Protein AF-A0A1Y1KLX3-F1 (afdb_monomer_lite)

Radius of gyration: 17.72 Å; chains: 1; bounding box: 42×28×53 Å

Structure (mmCIF, N/CA/C/O backbone):
data_AF-A0A1Y1KLX3-F1
#
_entry.id   AF-A0A1Y1KLX3-F1
#
loop_
_atom_site.group_PDB
_atom_site.id
_atom_site.type_symbol
_atom_site.label_atom_id
_atom_site.label_alt_id
_atom_site.label_comp_id
_atom_site.label_asym_id
_atom_site.label_entity_id
_atom_site.label_seq_id
_atom_site.pdbx_PDB_ins_code
_atom_site.Cartn_x
_atom_site.Cartn_y
_atom_site.Cartn_z
_atom_site.occupancy
_atom_site.B_iso_or_equiv
_atom_site.auth_seq_id
_atom_site.auth_comp_id
_atom_site.auth_asym_id
_atom_site.auth_atom_id
_atom_site.pdbx_PDB_model_num
ATOM 1 N N . GLN A 1 1 ? 27.792 -10.733 -34.291 1.00 37.41 1 GLN A N 1
ATOM 2 C CA . GLN A 1 1 ? 27.847 -11.136 -32.869 1.00 37.41 1 GLN A CA 1
ATOM 3 C C . GLN A 1 1 ? 26.433 -11.521 -32.448 1.00 37.41 1 GLN A C 1
ATOM 5 O O . GLN A 1 1 ? 25.537 -10.699 -32.587 1.00 37.41 1 GLN A O 1
ATOM 10 N N . LYS A 1 2 ? 26.194 -12.786 -32.078 1.00 31.27 2 LYS A N 1
ATOM 11 C CA . LYS A 1 2 ? 24.898 -13.226 -31.527 1.00 31.27 2 LYS A CA 1
ATOM 12 C C . LYS A 1 2 ? 24.833 -12.759 -30.067 1.00 31.27 2 LYS A C 1
ATOM 14 O O . LYS A 1 2 ? 25.844 -12.918 -29.388 1.00 31.27 2 LYS A O 1
ATOM 19 N N . PRO A 1 3 ? 23.718 -12.184 -29.585 1.00 43.72 3 PRO A N 1
ATOM 20 C CA . PRO A 1 3 ? 23.623 -11.792 -28.189 1.00 43.72 3 PRO A CA 1
ATOM 21 C C . PRO A 1 3 ? 23.637 -13.057 -27.330 1.00 43.72 3 PRO A C 1
ATOM 23 O O . PRO A 1 3 ? 22.822 -13.962 -27.519 1.00 43.72 3 PRO A O 1
ATOM 26 N N . GLU A 1 4 ? 24.609 -13.125 -26.429 1.00 42.78 4 GLU A N 1
ATOM 27 C CA . GLU A 1 4 ? 24.759 -14.197 -25.458 1.00 42.78 4 GLU A CA 1
ATOM 28 C C . GLU A 1 4 ? 23.527 -14.215 -24.552 1.00 42.78 4 GLU A C 1
ATOM 30 O O . GLU A 1 4 ? 23.206 -13.249 -23.857 1.00 42.78 4 GLU A O 1
ATOM 35 N N . THR A 1 5 ? 22.787 -15.319 -24.593 1.00 46.53 5 THR A N 1
ATOM 36 C CA . THR A 1 5 ? 21.692 -15.587 -23.668 1.00 46.53 5 THR A CA 1
ATOM 37 C C . THR A 1 5 ? 22.290 -15.830 -22.290 1.00 46.53 5 THR A C 1
ATOM 39 O O . THR A 1 5 ? 22.606 -16.967 -21.942 1.00 46.53 5 THR A O 1
ATOM 42 N N . VAL A 1 6 ? 22.462 -14.757 -21.513 1.00 49.94 6 VAL A N 1
ATOM 43 C CA . VAL A 1 6 ? 22.723 -14.831 -20.072 1.00 49.94 6 VAL A CA 1
ATOM 44 C C . VAL A 1 6 ? 21.657 -15.747 -19.481 1.00 49.94 6 VAL A C 1
ATOM 46 O O . VAL A 1 6 ? 20.463 -15.439 -19.551 1.00 49.94 6 VAL A O 1
ATOM 49 N N . GLY A 1 7 ? 22.090 -16.906 -18.979 1.00 43.31 7 GLY A N 1
ATOM 50 C CA . GLY A 1 7 ? 21.237 -17.899 -18.343 1.00 43.31 7 GLY A CA 1
ATOM 51 C C . GLY A 1 7 ? 20.404 -17.214 -17.274 1.00 43.31 7 GLY A C 1
ATOM 52 O O . GLY A 1 7 ? 20.913 -16.796 -16.238 1.00 43.31 7 GLY A O 1
ATOM 53 N N . ARG A 1 8 ? 19.120 -17.019 -17.568 1.00 51.00 8 ARG A N 1
ATOM 54 C CA . ARG A 1 8 ? 18.188 -16.364 -16.664 1.00 51.00 8 ARG A CA 1
ATOM 55 C C . ARG A 1 8 ? 17.901 -17.369 -15.563 1.00 51.00 8 ARG A C 1
ATOM 57 O O . ARG A 1 8 ? 16.986 -18.174 -15.707 1.00 51.00 8 ARG A O 1
ATOM 64 N N . GLU A 1 9 ? 18.699 -17.348 -14.498 1.00 52.91 9 GLU A N 1
ATOM 65 C CA . GLU A 1 9 ? 18.333 -17.995 -13.246 1.00 52.91 9 GLU A CA 1
ATOM 66 C C . GLU A 1 9 ? 16.904 -17.545 -12.948 1.00 52.91 9 GLU A C 1
ATOM 68 O O . GLU A 1 9 ? 16.618 -16.348 -12.825 1.00 52.91 9 GLU A O 1
ATOM 73 N N . THR A 1 10 ? 15.955 -18.477 -13.016 1.00 63.06 10 THR A N 1
ATOM 74 C CA . THR A 1 10 ? 14.546 -18.162 -12.824 1.00 63.06 10 THR A CA 1
ATOM 75 C C . THR A 1 10 ? 14.371 -17.851 -11.353 1.00 63.06 10 THR A C 1
ATOM 77 O O . THR A 1 10 ? 14.051 -18.735 -10.562 1.00 63.06 10 THR A O 1
ATOM 80 N N . THR A 1 11 ? 14.627 -16.597 -10.978 1.00 70.56 11 THR A N 1
ATOM 81 C CA . THR A 1 11 ? 14.443 -16.103 -9.621 1.00 70.56 11 THR A CA 1
ATOM 82 C C . THR A 1 11 ? 13.039 -16.502 -9.196 1.00 70.56 11 THR A C 1
ATOM 84 O O . THR A 1 11 ? 12.055 -16.115 -9.839 1.00 70.56 11 THR A O 1
ATOM 87 N N . ARG A 1 12 ? 12.941 -17.350 -8.169 1.00 80.81 12 ARG A N 1
ATOM 88 C CA . ARG A 1 12 ? 11.670 -17.921 -7.729 1.00 80.81 12 ARG A CA 1
ATOM 89 C C . ARG A 1 12 ? 10.800 -16.797 -7.171 1.00 80.81 12 ARG A C 1
ATOM 91 O O . ARG A 1 12 ? 10.948 -16.385 -6.027 1.00 80.81 12 ARG A O 1
ATOM 98 N N . ILE A 1 13 ? 9.901 -16.275 -8.000 1.00 86.56 13 ILE A N 1
ATOM 99 C CA . ILE A 1 13 ? 8.981 -15.204 -7.617 1.00 86.56 13 ILE A CA 1
ATOM 100 C C . ILE A 1 13 ? 7.755 -15.768 -6.892 1.00 86.56 13 ILE A C 1
ATOM 102 O O . ILE A 1 13 ? 7.187 -16.784 -7.297 1.00 86.56 13 ILE A O 1
ATOM 106 N N 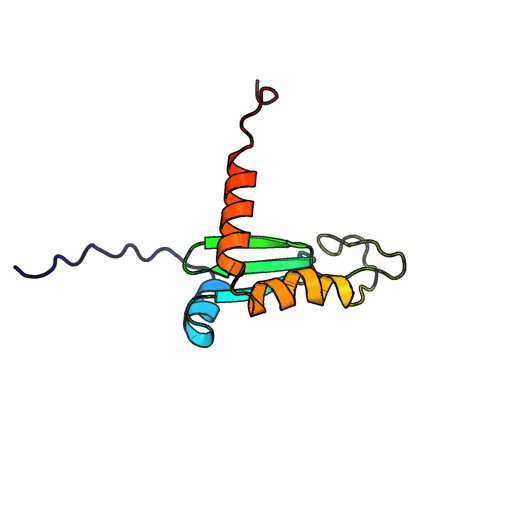. GLY A 1 14 ? 7.323 -15.089 -5.827 1.00 88.88 14 GLY A N 1
ATOM 107 C CA . GLY A 1 14 ? 6.117 -15.452 -5.078 1.00 88.88 14 GLY A CA 1
ATOM 108 C C . GLY A 1 14 ? 4.821 -15.243 -5.874 1.00 88.88 14 GLY A C 1
ATOM 109 O O . GLY A 1 14 ? 4.800 -14.526 -6.875 1.00 88.88 14 GLY A O 1
ATOM 110 N N . GLY A 1 15 ? 3.715 -15.828 -5.402 1.00 90.75 15 GLY A N 1
ATOM 111 C CA . GLY A 1 15 ? 2.422 -15.801 -6.105 1.00 90.75 15 GLY A CA 1
ATOM 112 C C . GLY A 1 15 ? 1.899 -14.392 -6.417 1.00 90.75 15 GLY A C 1
ATOM 113 O O . GLY A 1 15 ? 1.433 -14.144 -7.526 1.00 90.75 15 GLY A O 1
ATOM 114 N N . ALA A 1 16 ? 2.058 -13.437 -5.494 1.00 90.88 16 ALA A N 1
ATOM 115 C CA . ALA A 1 16 ? 1.656 -12.046 -5.728 1.00 90.88 16 ALA A CA 1
ATOM 116 C C . ALA A 1 16 ? 2.467 -11.383 -6.859 1.00 90.88 16 ALA A C 1
ATOM 118 O O . ALA A 1 16 ? 1.900 -10.699 -7.705 1.00 90.88 16 ALA A O 1
ATOM 119 N N . GLN A 1 17 ? 3.774 -11.657 -6.943 1.00 92.44 17 GLN A N 1
ATOM 120 C CA . GLN A 1 17 ? 4.622 -11.166 -8.036 1.00 92.44 17 GLN A CA 1
ATOM 121 C C . GLN A 1 17 ? 4.258 -11.817 -9.381 1.00 92.44 17 GLN A C 1
ATOM 123 O O . GLN A 1 17 ? 4.296 -11.159 -10.420 1.00 92.44 17 GLN A O 1
ATOM 128 N N . GLN A 1 18 ? 3.883 -13.101 -9.382 1.00 92.81 18 GLN A N 1
ATOM 129 C CA . GLN A 1 18 ? 3.397 -13.781 -10.589 1.00 92.81 18 GLN A CA 1
ATOM 130 C C . GLN A 1 18 ? 2.089 -13.153 -11.090 1.00 92.81 18 GLN A C 1
ATOM 132 O O . GLN A 1 18 ? 1.964 -12.851 -12.278 1.00 92.81 18 GLN A O 1
ATOM 137 N N . HIS A 1 19 ? 1.141 -12.895 -10.182 1.00 93.12 19 HIS A N 1
ATOM 138 C CA . HIS A 1 19 ? -0.115 -12.223 -10.510 1.00 93.12 19 HIS A CA 1
ATOM 139 C C . HIS A 1 19 ? 0.118 -10.793 -11.016 1.00 93.12 19 HIS A C 1
ATOM 141 O O . HIS A 1 19 ? -0.434 -10.418 -12.049 1.00 93.12 19 HIS A O 1
ATOM 147 N N . MET A 1 20 ? 1.005 -10.029 -10.368 1.00 94.62 20 MET A N 1
ATOM 148 C CA . MET A 1 20 ? 1.418 -8.702 -10.829 1.00 94.62 20 MET A CA 1
ATOM 149 C C . MET A 1 20 ? 1.919 -8.748 -12.276 1.00 94.62 20 MET A C 1
ATOM 151 O O . MET A 1 20 ? 1.438 -7.983 -13.108 1.00 94.62 20 MET A O 1
ATOM 155 N N . ARG A 1 21 ? 2.834 -9.671 -12.609 1.00 91.88 21 ARG A N 1
ATOM 156 C CA . ARG A 1 21 ? 3.383 -9.796 -13.971 1.00 91.88 21 ARG A CA 1
ATOM 157 C C . ARG A 1 21 ? 2.315 -10.121 -15.014 1.00 91.88 21 ARG A C 1
ATOM 159 O O . ARG A 1 21 ? 2.400 -9.616 -16.129 1.00 91.88 21 ARG A O 1
ATOM 166 N N . LYS A 1 22 ? 1.320 -10.935 -14.653 1.00 93.00 22 LYS A N 1
ATOM 167 C CA . LYS A 1 22 ? 0.222 -11.326 -15.547 1.00 93.00 22 LYS A CA 1
ATOM 168 C C . LYS A 1 22 ? -0.822 -10.217 -15.726 1.00 93.00 22 LYS A C 1
ATOM 170 O O . LYS A 1 22 ? -1.272 -9.996 -16.844 1.00 93.00 22 LYS A O 1
ATOM 175 N N . CYS A 1 23 ? -1.215 -9.538 -14.647 1.00 92.94 23 CYS A N 1
ATOM 176 C CA . CYS A 1 23 ? -2.388 -8.655 -14.628 1.00 92.94 23 CYS A CA 1
ATOM 177 C C . CYS A 1 23 ? -2.047 -7.157 -14.615 1.00 92.94 23 CYS A C 1
ATOM 179 O O . CYS A 1 23 ? -2.795 -6.358 -15.167 1.00 92.94 23 CYS A O 1
ATOM 181 N N . GLN A 1 24 ? -0.933 -6.761 -13.995 1.00 88.44 24 GLN A N 1
ATOM 182 C CA . GLN A 1 24 ? -0.594 -5.355 -13.714 1.00 88.44 24 GLN A CA 1
ATOM 183 C C . GLN A 1 24 ? 0.775 -4.923 -14.281 1.00 88.44 24 GLN A C 1
ATOM 185 O O . GLN A 1 24 ? 1.180 -3.767 -14.149 1.00 88.44 24 GLN A O 1
ATOM 190 N N . LYS A 1 25 ? 1.491 -5.842 -14.945 1.00 89.56 25 LYS A N 1
ATOM 191 C CA . LYS A 1 25 ? 2.850 -5.702 -15.495 1.00 89.56 25 LYS A CA 1
ATOM 192 C C . LYS A 1 25 ? 3.916 -5.455 -14.421 1.00 89.56 25 LYS A C 1
ATOM 194 O O . LYS A 1 25 ? 4.608 -6.387 -14.020 1.00 89.56 25 LYS A O 1
ATOM 199 N N . ASN A 1 26 ? 4.065 -4.207 -13.977 1.00 92.19 26 ASN A N 1
ATOM 200 C CA . ASN A 1 26 ? 5.245 -3.755 -13.231 1.00 92.19 26 ASN A CA 1
ATOM 201 C C . ASN A 1 26 ? 4.975 -3.385 -11.772 1.00 92.19 26 ASN A C 1
ATOM 203 O O . ASN A 1 26 ? 5.929 -3.388 -10.999 1.00 92.19 26 ASN A O 1
ATOM 207 N N . ILE A 1 27 ? 3.734 -3.041 -11.414 1.00 95.25 27 ILE A N 1
ATOM 208 C CA . ILE A 1 27 ? 3.349 -2.576 -10.074 1.00 95.25 27 ILE A CA 1
ATOM 209 C C . ILE A 1 27 ? 2.212 -3.449 -9.552 1.00 95.25 27 ILE A C 1
ATOM 211 O O . ILE A 1 27 ? 1.271 -3.728 -10.289 1.00 95.25 27 ILE A O 1
ATOM 215 N N . GLY A 1 28 ? 2.274 -3.837 -8.280 1.00 94.88 28 GLY A N 1
ATOM 216 C CA . GLY A 1 28 ? 1.199 -4.547 -7.593 1.00 94.88 28 GLY A CA 1
ATOM 217 C C . GLY A 1 28 ? 1.021 -4.011 -6.179 1.00 94.88 28 GLY A C 1
ATOM 218 O O . GLY A 1 28 ? 2.000 -3.799 -5.469 1.00 94.88 28 GLY A O 1
ATOM 219 N N . VAL A 1 29 ? -0.225 -3.772 -5.775 1.00 95.44 29 VAL A N 1
ATOM 220 C CA . VAL A 1 29 ? -0.573 -3.335 -4.417 1.00 95.44 29 VAL A CA 1
ATOM 221 C C . VAL A 1 29 ? -1.644 -4.271 -3.887 1.00 95.44 29 VAL A C 1
ATOM 223 O O . VAL A 1 29 ? -2.723 -4.364 -4.468 1.00 95.44 29 VAL A O 1
ATOM 226 N N . TYR A 1 30 ? -1.334 -4.979 -2.805 1.00 95.12 30 TYR A N 1
ATOM 227 C CA . TYR A 1 30 ? -2.184 -6.043 -2.272 1.00 95.12 30 TYR A CA 1
ATOM 228 C C . TYR A 1 30 ? -2.427 -5.863 -0.779 1.00 95.12 30 TYR A C 1
ATOM 230 O O . TYR A 1 30 ? -1.533 -5.448 -0.046 1.00 95.12 30 TYR A O 1
ATOM 238 N N . LEU A 1 31 ? -3.616 -6.241 -0.314 1.00 93.69 31 LEU A N 1
ATOM 239 C CA . LEU A 1 31 ? -3.922 -6.331 1.110 1.00 93.69 31 LEU A CA 1
ATOM 240 C C . LEU A 1 31 ? -3.601 -7.739 1.622 1.00 93.69 31 LEU A C 1
ATOM 242 O O . LEU A 1 31 ? -4.217 -8.720 1.210 1.00 93.69 31 LEU A O 1
ATOM 246 N N . ASN A 1 32 ? -2.669 -7.838 2.564 1.00 92.31 32 ASN A N 1
ATOM 247 C CA . ASN A 1 32 ? -2.456 -9.039 3.356 1.00 92.31 32 ASN A CA 1
ATOM 248 C C . ASN A 1 32 ? -3.320 -8.975 4.618 1.00 92.31 32 ASN A C 1
ATOM 250 O O . ASN A 1 32 ? -2.925 -8.408 5.638 1.00 92.31 32 ASN A O 1
ATOM 254 N N . VAL A 1 33 ? -4.496 -9.599 4.545 1.00 89.62 33 VAL A N 1
ATOM 255 C CA . VAL A 1 33 ? -5.476 -9.612 5.639 1.00 89.62 33 VAL A CA 1
ATOM 256 C C . VAL A 1 33 ? -4.883 -10.224 6.911 1.00 89.62 33 VAL A C 1
ATOM 258 O O . VAL A 1 33 ? -4.946 -9.608 7.967 1.00 89.62 33 VAL A O 1
ATOM 261 N N . ARG A 1 34 ? -4.210 -11.382 6.818 1.00 88.44 34 ARG A N 1
ATOM 262 C CA . ARG A 1 34 ? -3.655 -12.096 7.988 1.00 88.44 34 ARG A CA 1
ATOM 263 C C . ARG A 1 34 ? -2.577 -11.313 8.733 1.00 88.44 34 ARG A C 1
ATOM 265 O O . ARG A 1 34 ? -2.345 -11.559 9.910 1.00 88.44 34 ARG A O 1
ATOM 272 N N . LYS A 1 35 ? -1.868 -10.417 8.046 1.00 88.31 35 LYS A N 1
ATOM 273 C CA . LYS A 1 35 ? -0.831 -9.572 8.654 1.00 88.31 35 LYS A CA 1
ATOM 274 C C . LYS A 1 35 ? -1.298 -8.139 8.905 1.00 88.31 35 LYS A C 1
ATOM 276 O O . LYS A 1 35 ? -0.536 -7.379 9.494 1.00 88.31 35 LYS A O 1
ATOM 281 N N . CYS A 1 36 ? -2.529 -7.791 8.522 1.00 90.81 36 CYS A N 1
ATOM 282 C CA . CYS A 1 36 ? -3.051 -6.425 8.548 1.00 90.81 36 CYS A CA 1
ATOM 283 C C . CYS A 1 36 ? -2.072 -5.428 7.894 1.00 90.81 36 CYS A C 1
ATOM 285 O O . CYS A 1 36 ? -1.727 -4.381 8.446 1.00 90.81 36 CYS A O 1
ATOM 287 N N . SER A 1 37 ? -1.564 -5.786 6.712 1.00 92.62 37 SER A N 1
ATOM 288 C CA . SER A 1 37 ? -0.545 -5.004 6.008 1.00 92.62 37 SER A CA 1
ATOM 289 C C . SER A 1 37 ? -0.827 -4.883 4.515 1.00 92.62 37 SER A C 1
ATOM 291 O O . SER A 1 37 ? -1.469 -5.739 3.910 1.00 92.62 37 SER A O 1
ATOM 293 N N . ILE A 1 38 ? -0.338 -3.804 3.912 1.00 94.75 38 ILE A N 1
ATOM 294 C CA . ILE A 1 38 ? -0.290 -3.617 2.463 1.00 94.75 38 ILE A CA 1
ATOM 295 C C . ILE A 1 38 ? 1.062 -4.092 1.954 1.00 94.75 38 ILE A C 1
ATOM 297 O O . ILE A 1 38 ? 2.100 -3.767 2.528 1.00 94.75 38 ILE A O 1
ATOM 301 N N . VAL A 1 39 ? 1.043 -4.839 0.860 1.00 94.75 39 VAL A N 1
ATOM 302 C CA . VAL A 1 39 ? 2.228 -5.283 0.134 1.00 94.75 39 VAL A CA 1
ATOM 303 C C . VAL A 1 39 ? 2.346 -4.442 -1.128 1.00 94.75 39 VAL A C 1
ATOM 305 O O . VAL A 1 39 ? 1.479 -4.515 -1.999 1.00 94.75 39 VAL A O 1
ATOM 308 N N . TYR A 1 40 ? 3.418 -3.660 -1.223 1.00 95.75 40 TYR A N 1
ATOM 309 C CA . TYR A 1 40 ? 3.807 -2.937 -2.429 1.00 95.75 40 TYR A CA 1
ATOM 310 C C . TYR A 1 40 ? 4.837 -3.754 -3.189 1.00 95.75 40 TYR A C 1
ATOM 312 O O . TYR A 1 40 ? 5.850 -4.148 -2.619 1.00 95.75 40 TYR A O 1
ATOM 320 N N . LEU A 1 41 ? 4.599 -3.978 -4.475 1.00 95.44 41 LEU A N 1
ATOM 321 C CA . LEU A 1 41 ? 5.493 -4.698 -5.367 1.00 95.44 41 LEU A CA 1
ATOM 322 C C . LEU A 1 41 ? 5.849 -3.824 -6.566 1.00 95.44 41 LEU A C 1
ATOM 324 O O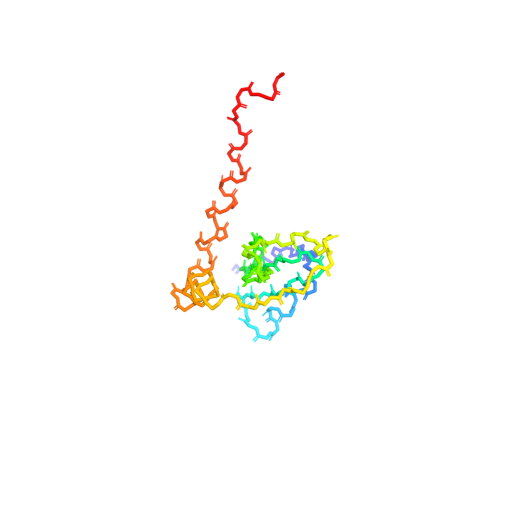 . LEU A 1 41 ? 4.981 -3.182 -7.164 1.00 95.44 41 LEU A O 1
ATOM 328 N N . PHE A 1 42 ? 7.129 -3.840 -6.930 1.00 95.19 42 PHE A N 1
ATOM 329 C CA . PHE A 1 42 ? 7.633 -3.249 -8.159 1.00 95.19 42 PHE A CA 1
ATOM 330 C C . PHE A 1 42 ? 8.722 -4.133 -8.770 1.00 95.19 42 PHE A C 1
ATOM 332 O O . PHE A 1 42 ? 9.813 -4.271 -8.220 1.00 95.19 42 PHE A O 1
ATOM 339 N N . ARG A 1 43 ? 8.442 -4.719 -9.940 1.00 91.81 43 ARG A N 1
ATOM 340 C CA . ARG A 1 43 ? 9.335 -5.646 -10.669 1.00 91.81 43 ARG A CA 1
ATOM 341 C C . ARG A 1 43 ? 9.789 -6.864 -9.845 1.00 91.81 43 ARG A C 1
ATOM 343 O O . ARG A 1 43 ? 9.161 -7.918 -9.919 1.00 91.81 43 ARG A O 1
ATOM 350 N N . GLN A 1 44 ? 10.920 -6.752 -9.154 1.00 89.50 44 GLN A N 1
ATOM 351 C CA . GLN A 1 44 ? 11.494 -7.786 -8.282 1.00 89.50 44 GLN A CA 1
ATOM 352 C C . GLN A 1 44 ? 11.601 -7.318 -6.825 1.00 89.50 44 GLN A C 1
ATOM 354 O O . GLN A 1 44 ? 11.796 -8.140 -5.937 1.00 89.50 44 GLN A O 1
ATOM 359 N N . SER A 1 45 ? 11.412 -6.024 -6.579 1.00 91.25 45 SER A N 1
ATOM 360 C CA . SER A 1 45 ? 11.453 -5.415 -5.258 1.00 91.25 45 SER A CA 1
ATOM 361 C C . SER A 1 45 ? 10.050 -5.335 -4.668 1.00 91.25 45 SER A C 1
ATOM 363 O O . SER A 1 45 ? 9.039 -5.346 -5.382 1.00 91.25 45 SER A O 1
ATOM 365 N N . GLY A 1 46 ? 9.982 -5.233 -3.349 1.00 92.69 46 GLY A N 1
ATOM 366 C CA . GLY A 1 46 ? 8.734 -5.025 -2.643 1.00 92.69 46 GLY A CA 1
ATOM 367 C C . GLY A 1 46 ? 8.971 -4.508 -1.238 1.00 92.69 46 GLY A C 1
ATOM 368 O O . GLY A 1 46 ? 10.084 -4.570 -0.728 1.00 92.69 46 GLY A O 1
ATOM 369 N N . SER A 1 47 ? 7.921 -3.977 -0.628 1.00 93.31 47 SER A N 1
ATOM 370 C CA . SER A 1 47 ? 7.947 -3.518 0.755 1.00 93.31 47 SER A CA 1
ATOM 371 C C . SER A 1 47 ? 6.559 -3.624 1.383 1.00 93.31 47 SER A C 1
ATOM 373 O O . SER A 1 47 ? 5.540 -3.638 0.686 1.00 93.31 47 SER A O 1
ATOM 375 N N . TYR A 1 48 ? 6.516 -3.700 2.710 1.00 92.56 48 TYR A N 1
ATOM 376 C CA . TYR A 1 48 ? 5.284 -3.777 3.488 1.00 92.56 48 TYR A CA 1
ATOM 377 C C . TYR A 1 48 ? 4.942 -2.420 4.096 1.00 92.56 48 TYR A C 1
ATOM 379 O O . TYR A 1 48 ? 5.824 -1.666 4.498 1.00 92.56 48 TYR A O 1
ATOM 387 N N . ALA A 1 49 ? 3.660 -2.107 4.230 1.00 92.06 49 ALA A N 1
ATOM 388 C CA . ALA A 1 49 ? 3.170 -0.950 4.976 1.00 92.06 49 ALA A CA 1
ATOM 389 C C . ALA A 1 49 ? 1.989 -1.346 5.872 1.00 92.06 49 ALA A C 1
ATOM 391 O O . ALA A 1 49 ? 1.333 -2.351 5.593 1.00 92.06 49 ALA A O 1
ATOM 392 N N . PRO A 1 50 ? 1.692 -0.584 6.936 1.00 91.06 50 PRO A N 1
ATOM 393 C CA . PRO A 1 50 ? 0.480 -0.809 7.717 1.00 91.06 50 PRO A CA 1
ATOM 394 C C . PRO A 1 50 ? -0.767 -0.666 6.836 1.00 91.06 50 PRO A C 1
ATOM 396 O O . PRO A 1 50 ? -0.811 0.174 5.934 1.00 91.06 50 PRO A O 1
ATOM 399 N N . ALA A 1 51 ? -1.780 -1.493 7.090 1.00 92.56 51 ALA A N 1
ATOM 400 C CA . ALA A 1 51 ? -3.051 -1.372 6.391 1.00 92.56 51 ALA A CA 1
ATOM 401 C C . ALA A 1 51 ? -3.857 -0.153 6.883 1.00 92.56 51 ALA A C 1
ATOM 403 O O . ALA A 1 51 ? -3.715 0.262 8.035 1.00 92.56 51 ALA A O 1
ATOM 404 N N . PRO A 1 52 ? -4.722 0.439 6.039 1.00 94.56 52 PRO A N 1
ATOM 405 C CA . PRO A 1 52 ? -5.503 1.629 6.380 1.00 94.56 52 PRO A CA 1
ATOM 406 C C . PRO A 1 52 ? -6.730 1.289 7.240 1.00 94.56 52 PRO A C 1
ATOM 408 O O . PRO A 1 52 ? -7.722 2.012 7.201 1.00 94.56 52 PRO A O 1
ATOM 411 N N . TYR A 1 53 ? -6.687 0.185 7.984 1.00 93.81 53 TYR A N 1
ATOM 412 C CA . TYR A 1 53 ? -7.781 -0.281 8.824 1.00 93.81 53 TYR A CA 1
ATOM 413 C C . TYR A 1 53 ? -7.470 0.005 10.290 1.00 93.81 53 TYR A C 1
ATOM 415 O O . TYR A 1 53 ? -6.357 -0.249 10.754 1.00 93.81 53 TYR A O 1
ATOM 423 N N . ILE A 1 54 ? -8.456 0.544 10.998 1.00 93.94 54 ILE A N 1
ATOM 424 C CA . ILE A 1 54 ? -8.370 0.896 12.418 1.00 93.94 54 ILE A CA 1
ATOM 425 C C . ILE A 1 54 ? -9.615 0.406 13.143 1.00 93.94 54 ILE A C 1
ATOM 427 O O . ILE A 1 54 ? -10.673 0.260 12.532 1.00 93.94 54 ILE A O 1
ATOM 431 N N . ASP A 1 55 ? -9.508 0.164 14.439 1.00 92.62 55 ASP A N 1
ATOM 432 C CA . ASP A 1 55 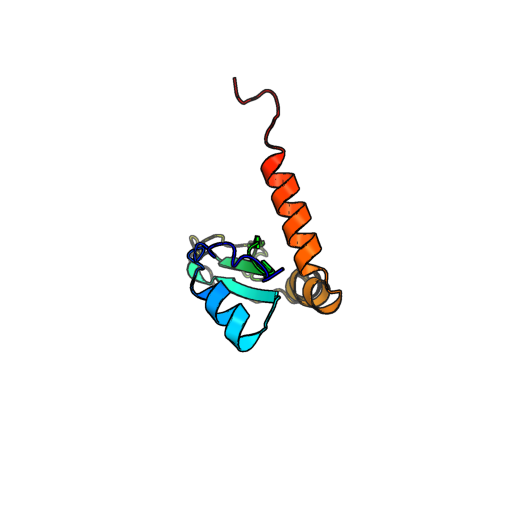? -10.677 -0.114 15.260 1.00 92.62 55 ASP A CA 1
ATOM 433 C C . ASP A 1 55 ? -11.468 1.172 15.582 1.00 92.62 55 ASP A C 1
ATOM 435 O O . ASP A 1 55 ? -11.110 2.286 15.188 1.00 92.62 55 ASP A O 1
ATOM 439 N N . LYS A 1 56 ? -12.569 1.019 16.324 1.00 91.06 56 LYS A N 1
ATOM 440 C CA . LYS A 1 56 ? -13.418 2.136 16.771 1.00 91.06 56 LYS A CA 1
ATOM 441 C C . LYS A 1 56 ? -12.718 3.130 17.712 1.00 91.06 56 LYS A C 1
ATOM 443 O O . LYS A 1 56 ? -13.245 4.215 17.929 1.00 91.06 56 LYS A O 1
ATOM 448 N N . TYR A 1 57 ? -11.568 2.759 18.272 1.00 90.50 57 TYR A N 1
ATOM 449 C CA . TYR A 1 57 ? -10.757 3.586 19.165 1.00 90.50 57 TYR A CA 1
ATOM 450 C C . TYR A 1 57 ? -9.595 4.274 18.431 1.00 90.50 57 TYR A C 1
ATOM 452 O O . TYR A 1 57 ? -8.895 5.092 19.019 1.00 90.50 57 TYR A O 1
ATOM 460 N N . GLY A 1 58 ? -9.412 3.996 17.136 1.00 88.62 58 GLY A N 1
ATOM 461 C CA . GLY A 1 58 ? -8.346 4.576 16.324 1.00 88.62 58 GLY A CA 1
ATOM 462 C C . GLY A 1 58 ? -7.043 3.779 16.329 1.00 88.62 58 GLY A C 1
ATOM 463 O O . GLY A 1 58 ? -6.054 4.238 15.750 1.00 88.62 58 GLY A O 1
ATOM 464 N N . GLU A 1 59 ? -7.033 2.589 16.928 1.00 88.69 59 GLU A N 1
ATOM 465 C CA . GLU A 1 59 ? -5.856 1.732 17.006 1.00 88.69 59 GLU A CA 1
ATOM 466 C C . GLU A 1 59 ? -5.743 0.831 15.773 1.00 88.69 59 GLU A C 1
ATOM 468 O O . GLU A 1 59 ? -6.732 0.373 15.195 1.00 88.69 59 GLU A O 1
ATOM 473 N N . THR A 1 60 ? -4.508 0.563 15.354 1.00 87.00 60 THR A N 1
ATOM 474 C CA . THR A 1 60 ? -4.225 -0.485 14.367 1.00 87.00 60 THR A CA 1
ATOM 475 C C . THR A 1 60 ? -4.069 -1.824 15.075 1.00 87.00 60 THR A C 1
ATOM 477 O O . THR A 1 60 ? -3.481 -1.866 16.152 1.00 87.00 60 THR A O 1
ATOM 480 N N . ASP A 1 61 ? -4.475 -2.919 14.430 1.00 87.19 61 ASP A N 1
ATOM 481 C CA . ASP A 1 61 ? -4.264 -4.278 14.946 1.00 87.19 61 ASP A CA 1
ATOM 482 C C . ASP A 1 61 ? -3.310 -5.078 14.035 1.00 87.19 61 ASP A C 1
ATOM 484 O O . ASP A 1 61 ? -3.758 -5.798 13.130 1.00 87.19 61 ASP A O 1
ATOM 488 N N . PRO A 1 62 ? -1.977 -4.935 14.209 1.00 85.56 62 PRO A N 1
ATOM 489 C CA . PRO A 1 62 ? -1.005 -5.723 13.467 1.00 85.56 62 PRO A CA 1
ATOM 490 C C . PRO A 1 62 ? -1.248 -7.214 13.688 1.00 85.56 62 PRO A C 1
ATOM 492 O O . PRO A 1 62 ? -1.351 -7.677 14.821 1.00 85.56 62 PRO A O 1
ATOM 495 N N . GLN A 1 63 ? -1.280 -7.980 12.596 1.00 85.62 63 GLN A N 1
ATOM 496 C CA . GLN A 1 63 ? -1.504 -9.432 12.632 1.00 85.62 63 GLN A CA 1
ATOM 497 C C . GLN A 1 63 ? -2.865 -9.870 13.211 1.00 85.62 63 GLN A C 1
ATOM 499 O O . GLN A 1 63 ? -3.024 -11.054 13.496 1.00 85.62 63 GLN A O 1
ATOM 504 N N . LEU A 1 64 ? -3.836 -8.953 13.343 1.00 85.75 64 LEU A N 1
ATOM 505 C CA . LEU A 1 64 ? -5.190 -9.242 13.837 1.00 85.75 64 LEU A CA 1
ATOM 506 C C . LEU A 1 64 ? -5.202 -9.950 15.209 1.00 85.75 64 LEU A C 1
ATOM 508 O O . LEU A 1 64 ? -5.975 -10.883 15.429 1.00 85.75 64 LEU A O 1
ATOM 512 N N . ARG A 1 65 ? -4.313 -9.548 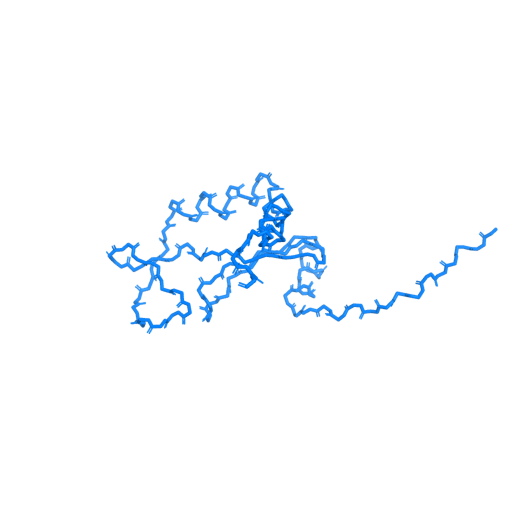16.127 1.00 86.56 65 ARG A N 1
ATOM 513 C CA . ARG A 1 65 ? -4.129 -10.217 17.428 1.00 86.56 65 ARG A CA 1
ATOM 514 C C . ARG A 1 65 ? -5.226 -9.883 18.428 1.00 86.56 65 ARG A C 1
ATOM 516 O O . ARG A 1 65 ? -5.515 -10.701 19.296 1.00 86.56 65 ARG A O 1
ATOM 523 N N . HIS A 1 66 ? -5.809 -8.692 18.333 1.00 85.75 66 HIS A N 1
ATOM 524 C CA . HIS A 1 66 ? -6.798 -8.213 19.296 1.00 85.75 66 HIS A CA 1
ATOM 525 C C . HIS A 1 66 ? -8.212 -8.695 18.962 1.00 85.75 66 HIS A C 1
ATOM 527 O O . HIS A 1 66 ? -9.108 -8.578 19.795 1.00 85.75 66 HIS A O 1
ATOM 533 N N . GLY A 1 67 ? -8.428 -9.213 17.746 1.00 84.75 67 GLY A N 1
ATOM 534 C CA . GLY A 1 67 ? -9.725 -9.731 17.304 1.00 84.75 67 GLY A CA 1
ATOM 535 C C . GLY A 1 67 ? -10.812 -8.657 17.202 1.00 84.75 67 GLY A C 1
ATOM 536 O O . GLY A 1 67 ? -11.993 -8.981 17.093 1.00 84.75 67 GLY A O 1
ATOM 537 N N . ARG A 1 68 ? -10.436 -7.373 17.249 1.00 89.06 68 ARG A N 1
ATOM 538 C CA . ARG A 1 68 ? -11.373 -6.256 17.118 1.00 89.06 68 ARG A CA 1
ATOM 539 C C . ARG A 1 68 ? -11.757 -6.081 15.654 1.00 89.06 68 ARG A C 1
ATOM 541 O O . ARG A 1 68 ? -10.931 -6.229 14.755 1.00 89.06 68 ARG A O 1
ATOM 548 N N . GLN A 1 69 ? -13.014 -5.716 15.414 1.00 91.44 69 GLN A N 1
ATOM 549 C CA . GLN A 1 69 ? -13.450 -5.340 14.076 1.00 91.44 69 GLN A CA 1
ATOM 550 C C . GLN A 1 69 ? -12.729 -4.061 13.644 1.00 91.44 69 GLN A C 1
ATOM 552 O O . GLN A 1 69 ? -12.772 -3.048 14.346 1.00 91.44 69 GLN A O 1
ATOM 557 N N . LEU A 1 70 ? -12.090 -4.119 12.476 1.00 93.44 70 LEU A N 1
ATOM 558 C CA . LEU A 1 70 ? -11.420 -2.974 11.881 1.00 93.44 70 LEU A CA 1
ATOM 559 C C . LEU A 1 70 ? -12.267 -2.378 10.758 1.00 93.44 70 LEU A C 1
ATOM 561 O O . LEU A 1 70 ? -12.856 -3.092 9.945 1.00 93.44 70 LEU A O 1
ATOM 565 N N . PHE A 1 71 ? -12.266 -1.056 10.689 1.00 94.44 71 PHE A N 1
ATOM 566 C CA . PHE A 1 71 ? -12.949 -0.254 9.689 1.00 94.44 71 PHE A CA 1
ATOM 567 C C . PHE A 1 71 ? -11.928 0.485 8.833 1.00 94.44 71 PHE A C 1
ATOM 569 O O . PHE A 1 71 ? -10.842 0.846 9.292 1.00 94.44 71 PHE A O 1
ATOM 576 N N . LEU A 1 72 ? -12.272 0.709 7.566 1.00 94.62 72 LEU A N 1
ATOM 577 C CA . LEU A 1 72 ? -11.421 1.455 6.651 1.00 94.62 72 LEU A CA 1
ATOM 578 C C . LEU A 1 72 ? -11.348 2.924 7.088 1.00 94.62 72 LEU A C 1
ATOM 580 O O . LEU A 1 72 ? -12.352 3.632 7.095 1.00 94.62 72 LEU A O 1
ATOM 584 N N . ASN A 1 73 ? -10.147 3.407 7.394 1.00 95.44 73 ASN A N 1
ATOM 585 C CA . ASN A 1 73 ? -9.901 4.826 7.580 1.00 95.44 73 ASN A CA 1
ATOM 586 C C . ASN A 1 73 ? -9.652 5.488 6.220 1.00 95.44 73 ASN A C 1
ATOM 588 O O . ASN A 1 73 ? -8.581 5.335 5.625 1.00 95.44 73 ASN A O 1
ATOM 592 N N . GLN A 1 74 ? -10.630 6.269 5.757 1.00 95.62 74 GLN A N 1
ATOM 593 C CA . GLN A 1 74 ? -10.581 6.902 4.440 1.00 95.62 74 GLN A CA 1
ATOM 594 C C . GLN A 1 74 ? -9.362 7.823 4.268 1.00 95.62 74 GLN A C 1
ATOM 596 O O . GLN A 1 74 ? -8.667 7.739 3.261 1.00 95.62 74 GLN A O 1
ATOM 601 N N . LYS A 1 75 ? -9.018 8.624 5.288 1.00 94.62 75 LYS A N 1
ATOM 602 C CA . LYS A 1 75 ? -7.856 9.532 5.247 1.00 94.62 75 LYS A CA 1
ATOM 603 C C . LYS A 1 75 ? -6.534 8.776 5.075 1.00 94.62 75 LYS A C 1
ATOM 605 O O . LYS A 1 75 ? -5.672 9.205 4.306 1.00 94.62 75 LYS A O 1
ATOM 610 N N . ARG A 1 76 ? -6.357 7.643 5.764 1.00 93.25 76 ARG A N 1
ATOM 611 C CA . ARG A 1 76 ? -5.165 6.787 5.616 1.00 93.25 76 ARG A CA 1
ATOM 612 C C . ARG A 1 76 ? -5.137 6.104 4.257 1.00 93.25 76 ARG A C 1
ATOM 614 O O . ARG A 1 76 ? -4.081 6.050 3.639 1.00 93.25 76 ARG A O 1
ATOM 621 N N . TYR A 1 77 ? -6.278 5.620 3.777 1.00 95.50 77 TYR A N 1
ATOM 622 C CA . TYR A 1 77 ? -6.376 5.039 2.440 1.00 95.50 77 TYR A CA 1
ATOM 623 C C . TYR A 1 77 ? -5.971 6.048 1.358 1.00 95.50 77 TYR A C 1
ATOM 625 O O . TYR A 1 77 ? -5.132 5.740 0.507 1.00 95.50 77 TYR A O 1
ATOM 633 N N . ASP A 1 78 ? -6.516 7.263 1.434 1.00 96.31 78 ASP A N 1
ATOM 634 C CA . ASP A 1 78 ? -6.265 8.320 0.458 1.00 96.31 78 ASP A CA 1
ATOM 635 C C . ASP A 1 78 ? -4.795 8.742 0.451 1.00 96.31 78 ASP A C 1
ATOM 637 O O . ASP A 1 78 ? -4.152 8.765 -0.597 1.00 96.31 78 ASP A O 1
ATOM 641 N N . SER A 1 79 ? -4.235 9.000 1.632 1.00 93.00 79 SER A N 1
ATOM 642 C CA . SER A 1 79 ? -2.851 9.456 1.768 1.00 93.00 79 SER A CA 1
ATOM 643 C C . SER A 1 79 ? -1.810 8.370 1.485 1.00 93.00 79 SER A C 1
ATOM 645 O O . SER A 1 79 ? -0.828 8.644 0.800 1.00 93.00 79 SER A O 1
ATOM 647 N N . MET A 1 80 ? -1.998 7.146 1.988 1.00 91.00 80 MET A N 1
ATOM 648 C CA . MET A 1 80 ? -0.966 6.105 1.926 1.00 91.00 80 MET A CA 1
ATOM 649 C C . MET A 1 80 ? -1.044 5.260 0.660 1.00 91.00 80 MET A C 1
ATOM 651 O O . MET A 1 80 ? -0.002 4.909 0.113 1.00 91.00 80 MET A O 1
ATOM 655 N N . ILE A 1 81 ? -2.249 4.911 0.202 1.00 95.31 81 ILE A N 1
ATOM 656 C CA . ILE A 1 81 ? -2.434 3.980 -0.920 1.00 95.31 81 ILE A CA 1
ATOM 657 C C . ILE A 1 81 ? -2.765 4.753 -2.188 1.00 95.31 81 ILE A C 1
ATOM 659 O O . ILE A 1 81 ? -2.002 4.699 -3.152 1.00 95.31 81 ILE A O 1
ATOM 663 N N . ARG A 1 82 ? -3.883 5.489 -2.191 1.00 95.81 82 ARG A N 1
ATOM 664 C CA . ARG A 1 82 ? -4.392 6.163 -3.393 1.00 95.81 82 ARG A CA 1
ATOM 665 C C . ARG A 1 82 ? -3.374 7.166 -3.928 1.00 95.81 82 ARG A C 1
ATOM 667 O O . ARG A 1 82 ? -2.982 7.042 -5.083 1.00 95.81 82 ARG A O 1
ATOM 674 N N . ASN A 1 83 ? -2.887 8.089 -3.101 1.00 95.94 83 ASN A N 1
ATOM 675 C CA . ASN A 1 83 ? -1.900 9.081 -3.530 1.00 95.94 83 ASN A CA 1
ATOM 676 C C . ASN A 1 83 ? -0.594 8.432 -3.999 1.00 95.94 83 ASN A C 1
ATOM 678 O O . ASN A 1 83 ? -0.045 8.838 -5.018 1.00 95.94 83 ASN A O 1
ATOM 682 N N . THR A 1 84 ? -0.107 7.396 -3.311 1.00 95.50 84 THR A N 1
ATOM 683 C CA . THR A 1 84 ? 1.118 6.690 -3.720 1.00 95.50 84 THR A CA 1
ATOM 684 C C . THR A 1 84 ? 0.966 6.035 -5.090 1.00 95.50 84 THR A C 1
ATOM 686 O O . THR A 1 84 ? 1.883 6.098 -5.905 1.00 95.50 84 THR A O 1
ATOM 689 N N . VAL A 1 85 ? -0.180 5.410 -5.367 1.00 94.62 85 VAL A N 1
ATOM 690 C CA . VAL A 1 85 ? -0.430 4.756 -6.657 1.00 94.62 85 VAL A CA 1
ATOM 691 C C . VAL A 1 85 ? -0.652 5.787 -7.763 1.00 94.62 85 VAL A C 1
ATOM 693 O O . VAL A 1 85 ? -0.020 5.681 -8.812 1.00 94.62 85 VAL A O 1
ATOM 696 N N . LEU A 1 86 ? -1.503 6.791 -7.526 1.00 95.62 86 LEU A N 1
ATOM 697 C CA . LEU A 1 86 ? -1.853 7.807 -8.524 1.00 95.62 86 LEU A CA 1
ATOM 698 C C . LEU A 1 86 ? -0.668 8.705 -8.894 1.00 95.62 86 LEU A C 1
ATOM 700 O O . LEU A 1 86 ? -0.525 9.067 -10.054 1.00 95.62 86 LEU A O 1
ATOM 704 N N . ASN A 1 87 ? 0.220 9.002 -7.943 1.00 96.25 87 ASN A N 1
ATOM 705 C CA . ASN A 1 87 ? 1.417 9.811 -8.189 1.00 96.25 87 ASN A CA 1
ATOM 706 C C . ASN A 1 87 ? 2.628 8.975 -8.635 1.00 96.25 87 ASN A C 1
ATOM 708 O O . ASN A 1 87 ? 3.760 9.439 -8.531 1.00 96.25 87 ASN A O 1
ATOM 712 N N . HIS A 1 88 ? 2.426 7.721 -9.063 1.00 94.88 88 HIS A N 1
ATOM 713 C CA . HIS A 1 88 ? 3.503 6.800 -9.454 1.00 94.88 88 HIS A CA 1
ATOM 714 C C . HIS A 1 88 ? 4.605 6.620 -8.388 1.00 94.88 88 HIS A C 1
ATOM 716 O O . HIS A 1 88 ? 5.736 6.254 -8.699 1.00 94.88 88 HIS A O 1
ATOM 722 N N . GLY A 1 89 ? 4.277 6.833 -7.113 1.00 95.81 89 GLY A N 1
ATOM 723 C CA . GLY A 1 89 ? 5.217 6.843 -5.993 1.00 95.81 89 GLY A CA 1
ATOM 724 C C . GLY A 1 89 ? 5.578 5.464 -5.439 1.00 95.81 89 GLY A C 1
ATOM 725 O O . GLY A 1 89 ? 6.399 5.384 -4.529 1.00 95.81 89 GLY A O 1
ATOM 726 N N . VAL A 1 90 ? 4.993 4.375 -5.956 1.00 95.44 90 VAL A N 1
ATOM 727 C CA . VAL A 1 90 ? 5.245 3.005 -5.462 1.00 95.44 90 VAL A CA 1
ATOM 728 C C . VAL A 1 90 ? 6.736 2.622 -5.503 1.00 95.44 90 VAL A C 1
ATOM 730 O O . VAL A 1 90 ? 7.238 2.174 -4.471 1.00 95.44 90 VAL A O 1
ATOM 733 N N . PRO A 1 91 ? 7.486 2.823 -6.610 1.00 95.19 91 PRO A N 1
ATOM 734 C CA . PRO A 1 91 ? 8.915 2.502 -6.643 1.00 95.19 91 PRO A CA 1
ATOM 735 C C . PRO A 1 91 ? 9.719 3.323 -5.628 1.00 95.19 91 PRO A C 1
ATOM 737 O O . PRO A 1 91 ? 10.557 2.772 -4.918 1.00 95.19 91 PRO A O 1
ATOM 740 N N . SER A 1 92 ? 9.422 4.621 -5.504 1.00 95.19 92 SER A N 1
ATOM 741 C CA . SER A 1 92 ? 10.086 5.516 -4.550 1.00 95.19 92 SER A CA 1
ATOM 742 C C . SER A 1 92 ? 9.790 5.138 -3.098 1.00 95.19 92 SER A C 1
ATOM 744 O O . SER A 1 92 ? 10.680 5.203 -2.257 1.00 95.19 92 SER A O 1
ATOM 746 N N . LEU A 1 93 ? 8.555 4.724 -2.791 1.00 94.56 93 LEU A N 1
ATOM 747 C CA . LEU A 1 93 ? 8.186 4.230 -1.464 1.00 94.56 93 LEU A CA 1
ATOM 748 C C . LEU A 1 93 ? 8.976 2.969 -1.111 1.00 94.56 93 LEU A C 1
ATOM 750 O O . LEU A 1 93 ? 9.485 2.875 0.003 1.00 94.56 93 LEU A O 1
ATOM 754 N N . ILE A 1 94 ? 9.090 2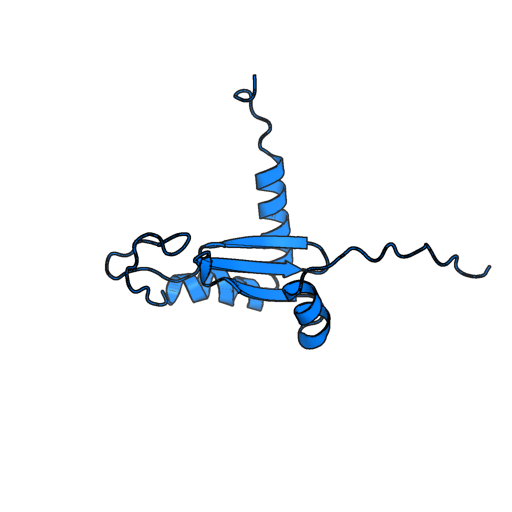.027 -2.053 1.00 94.94 94 ILE A N 1
ATOM 755 C CA . ILE A 1 94 ? 9.858 0.793 -1.857 1.00 94.94 94 ILE A CA 1
ATOM 756 C C . ILE A 1 94 ? 11.341 1.119 -1.633 1.00 94.94 94 ILE A C 1
ATOM 758 O O . ILE A 1 94 ? 11.893 0.645 -0.648 1.00 94.94 94 ILE A O 1
ATOM 762 N N . SER A 1 95 ? 11.959 1.959 -2.477 1.00 93.62 95 SER A N 1
ATOM 763 C CA . SER A 1 95 ? 13.380 2.338 -2.338 1.00 93.62 95 SER A CA 1
ATOM 764 C C . SER A 1 95 ? 13.666 2.954 -0.973 1.00 93.62 95 SER A C 1
ATOM 766 O O . SER A 1 95 ? 14.510 2.450 -0.244 1.00 93.62 95 SER A O 1
ATOM 768 N N . ARG A 1 96 ? 12.880 3.964 -0.568 1.00 92.12 96 ARG A N 1
ATOM 769 C CA . ARG A 1 96 ? 13.067 4.639 0.726 1.00 92.12 96 ARG A CA 1
ATOM 770 C C . ARG A 1 96 ? 12.929 3.695 1.914 1.00 92.12 96 ARG A C 1
ATOM 772 O O . ARG A 1 96 ? 13.645 3.843 2.896 1.00 92.12 96 ARG A O 1
ATOM 779 N N . LYS A 1 97 ? 11.990 2.745 1.856 1.00 90.06 97 LYS A N 1
ATOM 780 C CA . LYS A 1 97 ? 11.835 1.757 2.930 1.00 90.06 97 LYS A CA 1
ATOM 781 C C . LYS A 1 97 ? 12.997 0.774 2.981 1.00 90.06 97 LYS A C 1
ATOM 783 O O . LYS A 1 97 ? 13.472 0.495 4.072 1.00 90.06 97 LYS A O 1
ATOM 788 N N . LEU A 1 98 ? 13.456 0.287 1.830 1.00 87.88 98 LEU A N 1
ATOM 789 C CA . LEU A 1 98 ? 14.615 -0.604 1.767 1.00 87.88 98 LEU A CA 1
ATOM 790 C C . LEU A 1 98 ? 15.882 0.106 2.260 1.00 87.88 98 LEU A C 1
ATOM 792 O O . LEU A 1 98 ? 16.614 -0.455 3.061 1.00 87.88 98 LEU A O 1
ATOM 796 N N . GLU A 1 99 ? 16.106 1.356 1.854 1.00 87.00 99 GLU A N 1
ATOM 797 C CA . GLU A 1 99 ? 17.220 2.181 2.341 1.00 87.00 99 GLU A CA 1
ATOM 798 C 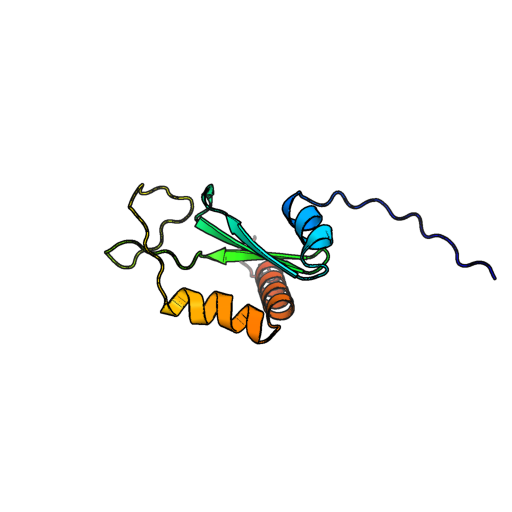C . GLU A 1 99 ? 17.167 2.385 3.861 1.00 87.00 99 GLU A C 1
ATOM 800 O O . GLU A 1 99 ? 18.188 2.264 4.535 1.00 87.00 99 GLU A O 1
ATOM 805 N N . ALA A 1 100 ? 15.978 2.639 4.417 1.00 83.12 100 ALA A N 1
ATOM 806 C CA . ALA A 1 100 ? 15.799 2.776 5.860 1.00 83.12 100 ALA A CA 1
ATOM 807 C C . ALA A 1 100 ? 16.083 1.467 6.622 1.00 83.12 100 ALA A C 1
ATOM 809 O O . ALA A 1 100 ? 16.672 1.516 7.696 1.00 83.12 100 ALA A O 1
ATOM 810 N N . GLU A 1 101 ? 15.699 0.310 6.072 1.00 73.25 101 GLU A N 1
ATOM 811 C CA . GLU A 1 101 ? 15.987 -1.010 6.659 1.00 73.25 101 GLU A CA 1
ATOM 812 C C . GLU A 1 101 ? 17.480 -1.372 6.588 1.00 73.25 101 GLU A C 1
ATOM 814 O O . GLU A 1 101 ? 18.004 -2.026 7.488 1.00 73.25 101 GLU A O 1
ATOM 819 N N . ILE A 1 102 ? 18.183 -0.920 5.544 1.00 66.31 102 ILE A N 1
ATOM 820 C CA . ILE A 1 102 ? 19.628 -1.133 5.375 1.00 66.31 102 ILE A CA 1
ATOM 821 C C . ILE A 1 102 ? 20.438 -0.297 6.385 1.00 66.31 102 ILE A C 1
ATOM 823 O O . ILE A 1 102 ? 21.540 -0.693 6.760 1.00 66.31 102 ILE A O 1
ATOM 827 N N . ASN A 1 103 ? 19.888 0.811 6.894 1.00 57.28 103 ASN A N 1
ATOM 828 C CA . ASN A 1 103 ? 20.561 1.709 7.839 1.00 57.28 103 ASN A CA 1
ATOM 829 C C . ASN A 1 103 ? 20.510 1.258 9.318 1.00 57.28 103 ASN A C 1
ATOM 831 O O . ASN A 1 103 ? 20.677 2.074 10.221 1.00 57.28 103 ASN A O 1
ATOM 835 N N . ASN A 1 104 ? 20.341 -0.035 9.608 1.00 55.84 104 ASN A N 1
ATOM 836 C CA . ASN A 1 104 ? 20.505 -0.580 10.968 1.00 55.84 104 ASN A CA 1
ATOM 837 C C . ASN A 1 104 ? 21.986 -0.638 11.433 1.00 55.84 104 ASN A C 1
ATOM 839 O O . ASN A 1 104 ? 22.346 -1.448 12.281 1.00 55.84 104 ASN A O 1
ATOM 843 N N . GLY A 1 105 ? 22.857 0.213 10.884 1.00 60.97 105 GLY A N 1
ATOM 844 C CA . GLY A 1 105 ? 24.274 0.331 11.234 1.00 60.97 105 GLY A CA 1
ATOM 845 C C . GLY A 1 105 ? 24.539 1.451 12.242 1.00 60.97 105 GLY A C 1
ATOM 846 O O . GLY A 1 105 ? 25.171 2.447 11.899 1.00 60.97 105 GLY A O 1
ATOM 847 N N . GLY A 1 106 ? 24.068 1.290 13.480 1.00 45.31 106 GLY A N 1
ATOM 848 C CA . GLY A 1 106 ? 24.381 2.173 14.608 1.00 45.31 106 GLY A CA 1
ATOM 849 C C . GLY A 1 106 ? 24.818 1.351 15.820 1.00 45.31 106 GLY A C 1
ATOM 850 O O . GLY A 1 106 ? 24.256 0.290 16.054 1.00 45.31 106 GLY A O 1
ATOM 851 N N . TRP A 1 107 ? 25.827 1.844 16.542 1.00 58.78 107 TRP A N 1
ATOM 852 C CA . TRP A 1 107 ? 26.648 1.260 17.624 1.00 58.78 107 TRP A CA 1
ATOM 853 C C . TRP A 1 107 ? 26.016 0.343 18.707 1.00 58.78 107 TRP A C 1
ATOM 855 O O . TRP A 1 107 ? 26.758 -0.154 19.543 1.00 58.78 107 TRP A O 1
ATOM 865 N N . ASP A 1 108 ? 24.718 0.044 18.683 1.00 50.16 108 ASP A N 1
ATOM 866 C CA . ASP A 1 108 ? 24.023 -0.902 19.578 1.00 50.16 108 ASP A CA 1
ATOM 867 C C . ASP A 1 108 ? 24.043 -2.367 19.076 1.00 50.16 108 ASP A C 1
ATOM 869 O O . ASP A 1 108 ? 23.243 -3.198 19.501 1.00 50.16 108 ASP A O 1
ATOM 873 N N . THR A 1 109 ? 24.931 -2.706 18.134 1.00 53.50 109 THR A N 1
ATOM 874 C CA . THR A 1 109 ? 25.130 -4.090 17.641 1.00 53.50 109 THR A CA 1
ATOM 875 C C . THR A 1 109 ? 26.453 -4.725 18.097 1.00 53.50 109 THR A C 1
ATOM 877 O O . THR A 1 109 ? 26.918 -5.678 17.472 1.00 53.50 109 THR A O 1
ATOM 880 N N . LEU A 1 110 ? 27.046 -4.214 19.183 1.00 37.38 110 LEU A N 1
ATOM 881 C CA . LEU A 1 110 ? 28.223 -4.767 19.871 1.00 37.38 110 LEU A CA 1
ATOM 882 C C . LEU A 1 110 ? 27.842 -5.311 21.251 1.00 37.38 110 LEU A C 1
ATOM 884 O O . LEU A 1 110 ? 27.152 -4.579 21.993 1.00 37.38 110 LEU A O 1
#

Sequence (110 aa):
QKPETVGRETTRIGGAQQHMRKCQKNIGVYLNVRKCSIVYLFRQSGSYAPAPYIDKYGETDPQLRHGRQLFLNQKRYDSMIRNTVLNHGVPSLISRKLEAEINNGGWDTL

Organism: Photinus pyralis (NCBI:txid7054)

Foldseek 3Di:
DPPDPPPPPPPDDDPQLVCCCVPVNAWGWDQDPQQQWIWTGGNRFIDIGHHQWAAPVRHGDGRCPVVGDTDHDPVCCCVPPVCCVVVVVSVVVRVVVVVVVVPPPDPPPD

Secondary structure (DSSP, 8-state):
-PPP----------HHHHHHHHHTTTEEEEEEGGGTEEEEEETTEEEEEE-SEE-TTS---GGG-S-PPPEE-HHHIIIIIIHHHHTT-HHHHHHHHHHHHHT--SSTT-

InterPro domains:
  IPR039164 E3 ubiquitin-protein ligase UBR1-like [PTHR21497] (12-105)
  IPR044046 E3 ubiquitin-protein ligase UBR-like, C-terminal [PF18995] (11-87)

pLDDT: mean 84.34, std 16.71, range [31.27, 96.31]